Protein AF-A0A1G7YH33-F1 (afdb_monomer)

Organism: NCBI:txid333142

Structure (mmCIF, N/CA/C/O 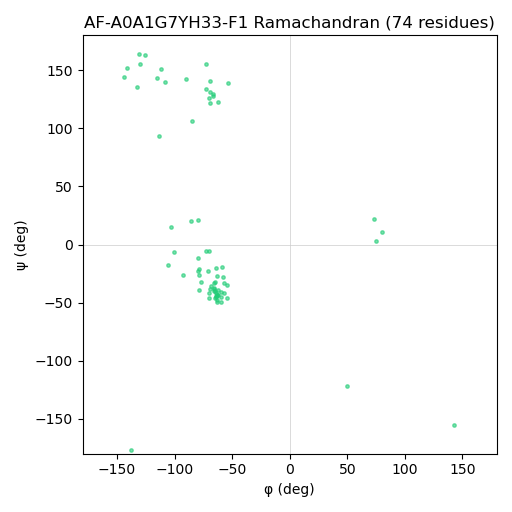backbone):
data_AF-A0A1G7YH33-F1
#
_entry.id   AF-A0A1G7YH33-F1
#
loop_
_atom_site.group_PDB
_atom_site.id
_atom_site.type_symbol
_atom_site.label_atom_id
_atom_site.label_alt_id
_atom_site.label_comp_id
_atom_site.label_asym_id
_atom_site.label_entity_id
_atom_site.label_seq_id
_atom_site.pdbx_PDB_ins_code
_atom_site.Cartn_x
_atom_site.Cartn_y
_atom_site.Cartn_z
_atom_site.occupancy
_atom_site.B_iso_or_equiv
_atom_site.auth_seq_id
_atom_site.auth_comp_id
_atom_site.auth_asym_id
_atom_site.auth_atom_id
_atom_site.pdbx_PDB_model_num
ATOM 1 N N . MET A 1 1 ? 6.312 -10.752 -6.413 1.00 57.44 1 MET A N 1
ATOM 2 C CA . MET A 1 1 ? 7.181 -10.332 -7.544 1.00 57.44 1 MET A CA 1
ATOM 3 C C . MET A 1 1 ? 6.765 -10.969 -8.868 1.00 57.44 1 MET A C 1
ATOM 5 O O . MET A 1 1 ? 6.783 -10.267 -9.869 1.00 57.44 1 MET A O 1
ATOM 9 N N . GLN A 1 2 ? 6.362 -12.244 -8.883 1.00 62.00 2 GLN A N 1
ATOM 10 C CA . GLN A 1 2 ? 5.915 -12.952 -10.090 1.00 62.00 2 GLN A CA 1
ATOM 11 C C . GLN A 1 2 ? 4.698 -12.293 -10.774 1.00 62.00 2 GLN A C 1
ATOM 13 O O . GLN A 1 2 ? 4.817 -11.894 -11.926 1.00 62.00 2 GLN A O 1
ATOM 18 N N . ALA A 1 3 ? 3.638 -11.972 -10.021 1.00 60.12 3 ALA A N 1
ATOM 19 C CA . ALA A 1 3 ? 2.454 -11.271 -10.544 1.00 60.12 3 ALA A CA 1
ATOM 20 C C . ALA A 1 3 ? 2.747 -9.909 -11.215 1.00 60.12 3 ALA A C 1
ATOM 22 O O . ALA A 1 3 ? 2.097 -9.529 -12.182 1.00 60.12 3 ALA A O 1
ATOM 23 N N . LEU A 1 4 ? 3.752 -9.157 -10.737 1.00 60.91 4 LEU A N 1
ATOM 24 C CA . LEU A 1 4 ? 4.119 -7.880 -11.364 1.00 60.91 4 LEU A CA 1
ATOM 25 C C . LEU A 1 4 ? 4.911 -8.083 -12.654 1.00 60.91 4 LEU A C 1
ATOM 27 O O . LEU A 1 4 ? 4.804 -7.264 -13.556 1.00 60.91 4 LEU A O 1
ATOM 31 N N . ARG A 1 5 ? 5.712 -9.152 -12.739 1.00 59.81 5 ARG A N 1
ATOM 32 C CA . ARG A 1 5 ? 6.434 -9.523 -13.963 1.00 59.81 5 ARG A CA 1
ATOM 33 C C . ARG A 1 5 ? 5.466 -10.006 -15.043 1.00 59.81 5 ARG A C 1
ATOM 35 O O . ARG A 1 5 ? 5.630 -9.620 -16.192 1.00 59.81 5 ARG A O 1
ATOM 42 N N . GLU A 1 6 ? 4.435 -10.751 -14.655 1.00 60.12 6 GLU A N 1
ATOM 43 C CA . GLU A 1 6 ? 3.348 -11.198 -15.538 1.00 60.12 6 GLU A CA 1
ATOM 44 C C . GLU A 1 6 ? 2.497 -10.022 -16.052 1.00 60.12 6 GLU A C 1
ATOM 46 O O . GLU A 1 6 ? 2.095 -10.012 -17.209 1.00 60.12 6 GLU A O 1
ATOM 51 N N . ALA A 1 7 ? 2.323 -8.966 -15.249 1.00 60.44 7 ALA A N 1
ATOM 52 C CA . ALA A 1 7 ? 1.648 -7.722 -15.639 1.00 60.44 7 ALA A CA 1
ATOM 53 C C . ALA A 1 7 ? 2.525 -6.741 -16.459 1.00 60.44 7 ALA A C 1
ATOM 55 O O . ALA A 1 7 ? 2.281 -5.533 -16.465 1.00 60.44 7 ALA A O 1
ATOM 56 N N . GLY A 1 8 ? 3.594 -7.216 -17.109 1.00 66.00 8 GLY A N 1
ATOM 57 C CA . GLY A 1 8 ? 4.500 -6.360 -17.891 1.00 66.00 8 GLY A CA 1
ATOM 58 C C . GLY A 1 8 ? 5.413 -5.468 -17.040 1.00 66.00 8 GLY A C 1
ATOM 59 O O . GLY A 1 8 ? 5.904 -4.436 -17.493 1.00 66.00 8 GLY A O 1
ATOM 60 N N . GLY A 1 9 ? 5.637 -5.839 -15.782 1.00 68.75 9 GLY A N 1
ATOM 61 C CA . GLY A 1 9 ? 6.543 -5.144 -14.874 1.00 68.75 9 GLY A CA 1
ATOM 62 C C . GLY A 1 9 ? 5.960 -3.888 -14.229 1.00 68.75 9 GLY A C 1
ATOM 63 O O . GLY A 1 9 ? 6.718 -3.131 -13.614 1.00 68.75 9 GLY A O 1
ATOM 64 N N . VAL A 1 10 ? 4.649 -3.652 -14.353 1.00 75.75 10 VAL A N 1
ATOM 65 C CA . VAL A 1 10 ? 3.975 -2.435 -13.884 1.00 75.75 10 VAL A CA 1
ATOM 66 C C . VAL A 1 10 ? 2.707 -2.786 -13.103 1.00 75.75 10 VAL A C 1
ATOM 68 O O . VAL A 1 10 ? 1.908 -3.610 -13.525 1.00 75.75 10 VAL A O 1
ATOM 71 N N . GLY A 1 11 ? 2.504 -2.129 -11.962 1.00 84.56 11 GLY A N 1
ATOM 72 C CA . GLY A 1 11 ? 1.299 -2.240 -11.140 1.00 84.56 11 GLY A CA 1
ATOM 73 C C . GLY A 1 11 ? 0.839 -0.883 -10.608 1.00 84.56 11 GLY A C 1
ATOM 74 O O . GLY A 1 11 ? 1.436 0.159 -10.902 1.00 84.56 11 GLY A O 1
ATOM 75 N N . ARG A 1 12 ? -0.221 -0.887 -9.798 1.00 88.69 12 ARG A N 1
ATOM 76 C CA . ARG A 1 12 ? -0.694 0.289 -9.055 1.00 88.69 12 ARG A CA 1
ATOM 77 C 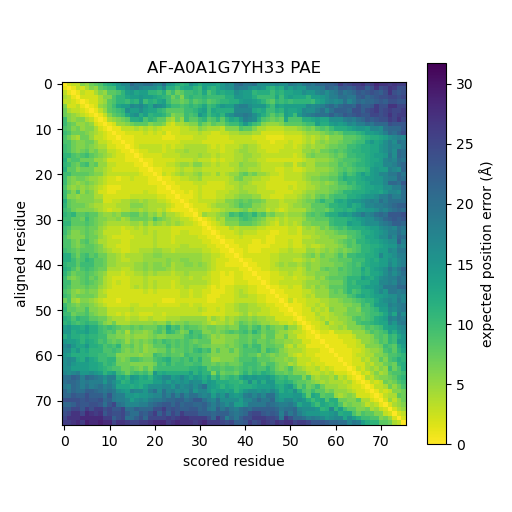C . ARG A 1 12 ? -0.561 0.061 -7.553 1.00 88.69 12 ARG A C 1
ATOM 79 O O . ARG A 1 12 ? -0.778 -1.043 -7.074 1.00 88.69 12 ARG A O 1
ATOM 86 N N . CYS A 1 13 ? -0.216 1.125 -6.836 1.00 90.19 13 CYS A N 1
ATOM 87 C CA . CYS A 1 13 ? -0.154 1.164 -5.382 1.00 90.19 13 CYS A CA 1
ATOM 88 C C . CYS A 1 13 ? -1.537 0.905 -4.777 1.00 90.19 13 CYS A C 1
ATOM 90 O O . CYS A 1 13 ? -2.485 1.636 -5.084 1.00 90.19 13 CYS A O 1
ATOM 92 N N . ALA A 1 14 ? -1.609 -0.126 -3.935 1.00 90.06 14 ALA A N 1
ATOM 93 C CA . ALA A 1 14 ? -2.813 -0.592 -3.253 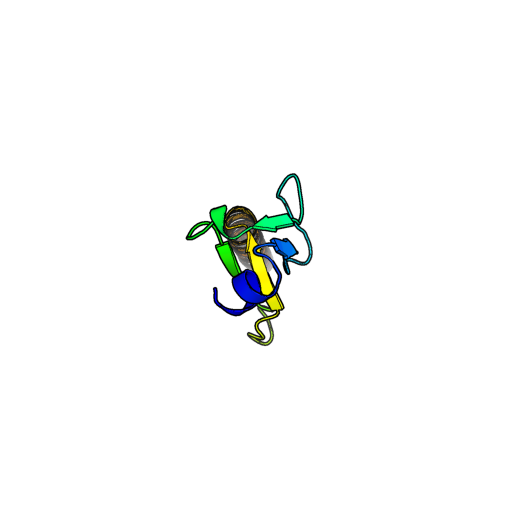1.00 90.06 14 ALA A CA 1
ATOM 94 C C . ALA A 1 14 ? -3.183 0.244 -2.015 1.00 90.06 14 ALA A C 1
ATOM 96 O O . ALA A 1 14 ? -4.299 0.132 -1.519 1.00 90.06 14 ALA A O 1
ATOM 97 N N . GLU A 1 15 ? -2.278 1.113 -1.554 1.00 86.00 15 GLU A N 1
ATOM 98 C CA . GLU A 1 15 ? -2.530 2.046 -0.453 1.00 86.00 15 GLU A CA 1
ATOM 99 C C . GLU A 1 15 ? -3.784 2.880 -0.722 1.00 86.00 15 GLU A C 1
ATOM 101 O O . GLU A 1 15 ? -3.947 3.370 -1.841 1.00 86.00 15 GLU A O 1
ATOM 106 N N . ARG A 1 16 ? -4.634 3.128 0.283 1.00 80.94 16 ARG A N 1
ATOM 107 C CA . ARG A 1 16 ? -5.845 3.955 0.106 1.00 80.94 16 ARG A CA 1
ATOM 108 C C . ARG A 1 16 ? -5.456 5.385 -0.281 1.00 80.94 16 ARG A C 1
ATOM 110 O O . ARG A 1 16 ? -5.930 5.922 -1.288 1.00 80.94 16 ARG A O 1
ATOM 117 N N . ILE A 1 17 ? -4.495 5.960 0.444 1.00 81.75 17 ILE A N 1
ATOM 118 C CA . ILE A 1 17 ? -3.925 7.289 0.186 1.00 81.75 17 ILE A CA 1
ATOM 119 C C . ILE A 1 17 ? -2.455 7.160 -0.229 1.00 81.75 17 ILE A C 1
ATOM 121 O O . ILE A 1 17 ? -1.548 7.161 0.600 1.00 81.75 17 ILE A O 1
ATOM 125 N N . CYS A 1 18 ? -2.204 7.108 -1.537 1.00 86.62 18 CYS A N 1
ATOM 126 C CA . CYS A 1 18 ? -0.843 7.086 -2.066 1.00 86.62 18 CYS A CA 1
ATOM 127 C C . CYS A 1 18 ? -0.149 8.443 -1.864 1.00 86.62 18 CYS A C 1
ATOM 129 O O . CYS A 1 18 ? -0.657 9.476 -2.296 1.00 86.62 18 CYS A O 1
ATOM 131 N N . ARG A 1 19 ? 1.031 8.432 -1.236 1.00 83.44 19 ARG A N 1
ATOM 132 C CA . ARG A 1 19 ? 1.845 9.634 -0.957 1.00 83.44 19 ARG A CA 1
ATOM 133 C C . ARG A 1 19 ? 3.004 9.830 -1.936 1.00 83.44 19 ARG A C 1
ATOM 135 O O . ARG A 1 19 ? 3.686 10.846 -1.873 1.00 83.44 19 ARG A O 1
ATOM 142 N N . ALA A 1 20 ? 3.239 8.867 -2.824 1.00 85.06 20 ALA A N 1
ATOM 143 C CA . ALA A 1 20 ? 4.178 9.035 -3.924 1.00 85.06 20 ALA A CA 1
ATOM 144 C C . ALA A 1 20 ? 3.596 9.972 -4.995 1.00 85.06 20 ALA A C 1
ATOM 146 O O . ALA A 1 20 ? 2.379 10.058 -5.155 1.00 85.06 20 ALA A O 1
ATOM 147 N N . SER A 1 21 ? 4.471 10.610 -5.779 1.00 86.38 21 SER A N 1
ATOM 148 C CA . SER A 1 21 ? 4.091 11.462 -6.919 1.00 86.38 21 SER A CA 1
ATOM 149 C C . SER A 1 21 ? 3.277 10.724 -7.988 1.00 86.38 21 SER A C 1
ATOM 151 O O . SER A 1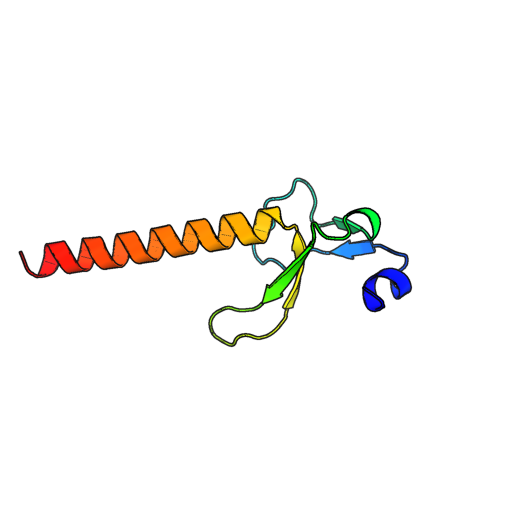 21 ? 2.583 11.345 -8.787 1.00 86.38 21 SER A O 1
ATOM 153 N N . SER A 1 22 ? 3.343 9.391 -8.003 1.00 88.44 22 SER A N 1
ATOM 154 C CA . SER A 1 22 ? 2.556 8.533 -8.878 1.00 88.44 22 SER A CA 1
ATOM 155 C C . SER A 1 22 ? 2.155 7.254 -8.157 1.00 88.44 22 SER A C 1
ATOM 157 O O . SER A 1 22 ? 2.954 6.675 -7.426 1.00 88.44 22 SER A O 1
ATOM 159 N N . ARG A 1 23 ? 0.946 6.748 -8.436 1.00 90.25 23 ARG A N 1
ATOM 160 C CA . ARG A 1 23 ? 0.506 5.416 -7.980 1.00 90.25 23 ARG A CA 1
ATOM 161 C C . ARG A 1 23 ? 1.192 4.273 -8.729 1.00 90.25 23 ARG A C 1
ATOM 163 O O . ARG A 1 23 ? 0.960 3.120 -8.387 1.00 90.25 23 ARG A O 1
ATOM 170 N N . ARG A 1 24 ? 1.992 4.554 -9.759 1.00 90.06 24 ARG A N 1
ATOM 171 C CA . ARG A 1 24 ? 2.667 3.522 -10.549 1.00 90.06 24 ARG A CA 1
ATOM 172 C C . ARG A 1 24 ? 3.699 2.793 -9.694 1.00 90.06 24 ARG A C 1
ATOM 174 O O . ARG A 1 24 ? 4.553 3.419 -9.072 1.00 90.06 24 ARG A O 1
ATOM 181 N N . ILE A 1 25 ? 3.630 1.472 -9.707 1.00 89.56 25 ILE A N 1
ATOM 182 C CA . ILE A 1 25 ? 4.648 0.571 -9.178 1.00 89.56 25 ILE A CA 1
ATOM 183 C C . ILE A 1 25 ? 5.336 -0.083 -10.365 1.00 89.56 25 ILE A C 1
ATOM 185 O O . ILE A 1 25 ? 4.680 -0.428 -11.344 1.00 89.56 25 ILE A O 1
ATOM 189 N N . THR A 1 26 ? 6.652 -0.242 -10.296 1.00 87.06 26 THR A N 1
ATOM 190 C CA . THR A 1 26 ? 7.411 -0.959 -11.323 1.00 87.06 26 THR A CA 1
ATOM 191 C C . THR A 1 26 ? 8.321 -1.992 -10.683 1.00 87.06 26 THR A C 1
ATOM 193 O O . THR A 1 26 ? 8.727 -1.838 -9.532 1.00 87.06 26 THR A O 1
ATOM 196 N N . VAL A 1 27 ? 8.688 -3.029 -11.434 1.00 80.75 27 VAL A N 1
ATOM 197 C CA . VAL A 1 27 ? 9.659 -4.039 -10.976 1.00 80.75 27 VAL A CA 1
ATOM 198 C C . VAL A 1 27 ? 11.018 -3.439 -10.606 1.00 80.75 27 VAL A C 1
ATOM 200 O O . VAL A 1 27 ? 11.681 -3.963 -9.715 1.00 80.75 27 VAL A O 1
ATOM 203 N N . ALA A 1 28 ? 11.399 -2.309 -11.215 1.00 84.06 28 ALA A N 1
ATOM 204 C CA . ALA A 1 28 ? 12.629 -1.581 -10.900 1.00 84.06 28 ALA A CA 1
ATOM 205 C C . ALA A 1 28 ? 12.654 -1.028 -9.463 1.00 84.06 28 ALA A C 1
ATOM 207 O O . ALA A 1 28 ? 13.722 -0.755 -8.923 1.00 84.06 28 ALA A O 1
ATOM 208 N N . MET A 1 29 ? 11.490 -0.883 -8.818 1.00 83.81 29 MET A N 1
ATOM 209 C CA . MET A 1 29 ? 11.414 -0.462 -7.417 1.00 83.81 29 MET A CA 1
ATOM 210 C C . MET A 1 29 ? 11.892 -1.558 -6.452 1.00 83.81 29 MET A C 1
ATOM 212 O O . MET A 1 29 ? 12.320 -1.225 -5.350 1.00 83.81 29 MET A O 1
ATOM 216 N N . GLY A 1 30 ? 11.877 -2.836 -6.855 1.00 80.69 30 GLY A N 1
ATOM 217 C CA . GLY A 1 30 ? 12.477 -3.944 -6.104 1.00 80.69 30 GLY A CA 1
ATOM 218 C C . GLY A 1 30 ? 12.068 -3.988 -4.627 1.00 80.69 30 GLY A C 1
ATOM 219 O O . GLY A 1 30 ? 10.883 -4.046 -4.303 1.00 80.69 30 GLY A O 1
ATOM 220 N N . SER A 1 31 ? 13.060 -3.935 -3.733 1.00 77.31 31 SER A N 1
ATOM 221 C CA . SER A 1 31 ? 12.882 -3.940 -2.271 1.00 77.31 31 SER A CA 1
ATOM 222 C C . SER A 1 31 ? 12.264 -2.658 -1.697 1.00 77.31 31 SER A C 1
ATOM 224 O O . SER A 1 31 ? 11.949 -2.611 -0.513 1.00 77.31 31 SER A O 1
ATOM 226 N N . LYS A 1 32 ? 12.041 -1.618 -2.512 1.00 82.56 32 LYS A N 1
ATOM 227 C CA . LYS A 1 32 ? 11.361 -0.370 -2.110 1.00 82.56 32 LYS A CA 1
ATO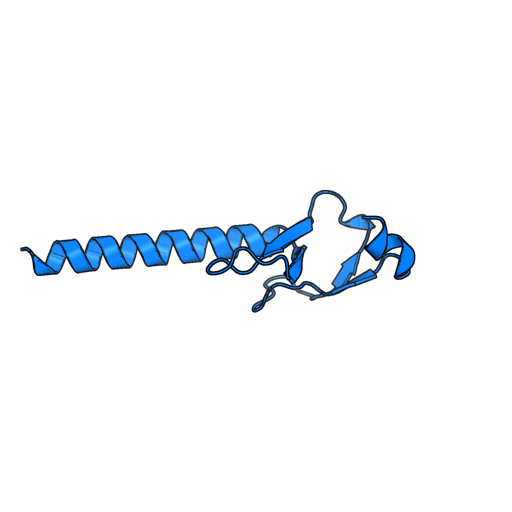M 228 C C . LYS A 1 32 ? 9.833 -0.462 -2.229 1.00 82.56 32 LYS A C 1
ATOM 230 O O . LYS A 1 32 ? 9.145 0.560 -2.308 1.00 82.56 32 LYS A O 1
ATOM 235 N N . LEU A 1 33 ? 9.305 -1.681 -2.253 1.00 86.94 33 LEU A N 1
ATOM 236 C CA . LEU A 1 33 ? 7.882 -1.990 -2.208 1.00 86.94 33 LEU A CA 1
ATOM 237 C C . LEU A 1 33 ? 7.554 -2.666 -0.879 1.00 86.94 33 LEU A C 1
ATOM 239 O O . LEU A 1 33 ? 8.392 -3.357 -0.307 1.00 86.94 33 LEU A O 1
ATOM 243 N N . HIS A 1 34 ? 6.329 -2.485 -0.406 1.00 87.38 34 HIS A N 1
ATOM 244 C CA . HIS A 1 34 ? 5.799 -3.210 0.745 1.00 87.38 34 HIS A CA 1
ATOM 245 C C . HIS A 1 34 ? 4.486 -3.899 0.369 1.00 87.38 34 HIS A C 1
ATOM 247 O O . HIS A 1 34 ? 3.863 -3.562 -0.643 1.00 87.38 34 HIS A O 1
ATOM 253 N N . LEU A 1 35 ? 4.072 -4.861 1.190 1.00 87.25 35 LEU A N 1
ATOM 254 C CA . LEU A 1 35 ? 2.743 -5.457 1.117 1.00 87.25 35 LEU A CA 1
ATOM 255 C C . LEU A 1 35 ? 1.775 -4.580 1.908 1.00 87.25 35 LEU A C 1
ATOM 257 O O . LEU A 1 35 ? 1.819 -4.540 3.137 1.00 87.25 35 LEU A O 1
ATOM 261 N N . CYS A 1 36 ? 0.934 -3.856 1.180 1.00 87.44 36 CYS A N 1
ATOM 262 C CA . CYS A 1 36 ? -0.155 -3.095 1.763 1.00 87.44 36 CYS A CA 1
ATOM 263 C C . CYS A 1 36 ? -1.235 -4.078 2.222 1.00 87.44 36 CYS A C 1
ATOM 265 O O . CYS A 1 36 ? -1.592 -5.012 1.493 1.00 87.44 36 CYS A O 1
ATOM 267 N N . HIS A 1 37 ? -1.731 -3.872 3.432 1.00 87.19 37 HIS A N 1
ATOM 268 C CA . HIS A 1 37 ? -2.758 -4.696 4.041 1.00 87.19 37 HIS A CA 1
ATOM 269 C C . HIS A 1 37 ? -3.728 -3.816 4.821 1.00 87.19 37 HIS A C 1
ATOM 271 O O . HIS A 1 37 ? -3.372 -2.739 5.293 1.00 87.19 37 HIS A O 1
ATOM 277 N N . ASP A 1 38 ? -4.961 -4.280 4.939 1.00 83.50 38 ASP A N 1
ATOM 278 C CA . ASP A 1 38 ? -5.930 -3.701 5.848 1.00 83.50 38 ASP A CA 1
ATOM 279 C C . ASP A 1 38 ? -5.514 -4.004 7.295 1.00 83.50 38 ASP A C 1
ATOM 281 O O . ASP A 1 38 ? -5.174 -5.140 7.623 1.00 83.50 38 ASP A O 1
ATOM 285 N N . ARG A 1 39 ? -5.496 -2.991 8.163 1.00 75.19 39 ARG A N 1
ATOM 286 C CA . ARG A 1 39 ? -5.004 -3.153 9.541 1.00 75.19 39 ARG A CA 1
ATOM 287 C C . ARG A 1 39 ? -6.000 -3.799 10.487 1.00 75.19 39 ARG A C 1
ATOM 289 O O . ARG A 1 39 ? -5.578 -4.355 11.494 1.00 75.19 39 ARG A O 1
ATOM 296 N N . GLU A 1 40 ? -7.292 -3.669 10.209 1.00 81.75 40 GLU A N 1
ATOM 297 C CA . GLU A 1 40 ? -8.345 -4.199 11.077 1.00 81.75 40 GLU A CA 1
ATOM 298 C C . GLU A 1 40 ? -8.492 -5.705 10.863 1.00 81.75 40 GLU A C 1
ATOM 300 O O . GLU A 1 40 ? -8.646 -6.471 11.809 1.00 81.75 40 GLU A O 1
ATOM 305 N N . THR A 1 41 ? -8.385 -6.130 9.606 1.00 86.00 41 THR A N 1
ATOM 306 C CA . THR A 1 41 ? -8.613 -7.512 9.175 1.00 86.00 41 THR A CA 1
ATOM 307 C C . THR A 1 41 ? -7.327 -8.270 8.847 1.00 86.00 41 THR A C 1
ATOM 309 O O . THR A 1 41 ? -7.342 -9.496 8.758 1.00 86.00 41 THR A O 1
ATOM 312 N N . GLY A 1 42 ? -6.209 -7.569 8.631 1.00 84.06 42 GLY A N 1
ATOM 313 C CA . GLY A 1 42 ? -4.945 -8.149 8.167 1.00 84.06 42 GLY A CA 1
ATOM 314 C C . GLY A 1 42 ? -4.936 -8.532 6.681 1.00 84.06 42 GLY A C 1
ATOM 315 O O . GLY A 1 42 ? -3.953 -9.098 6.199 1.00 84.06 42 GLY A O 1
ATOM 316 N N . GLN A 1 43 ? -6.012 -8.256 5.936 1.00 87.75 43 GLN A N 1
ATOM 317 C CA . GLN A 1 43 ? -6.146 -8.680 4.545 1.00 87.75 43 GLN A CA 1
ATOM 318 C C . GLN A 1 43 ? -5.130 -7.973 3.640 1.00 87.75 43 GLN A C 1
ATOM 320 O O . GLN A 1 43 ? -5.077 -6.747 3.590 1.00 87.75 43 GLN A O 1
ATOM 325 N N . VAL A 1 44 ? -4.364 -8.734 2.854 1.00 88.25 44 VAL A N 1
ATOM 326 C CA . VAL A 1 44 ? -3.442 -8.167 1.858 1.00 88.25 44 VAL A CA 1
ATOM 327 C C . VAL A 1 44 ? -4.233 -7.519 0.721 1.00 88.25 44 VAL A C 1
ATOM 329 O O . VAL A 1 44 ? -4.992 -8.185 0.022 1.00 88.25 44 VAL A O 1
ATOM 332 N N . LEU A 1 45 ? -4.006 -6.223 0.507 1.00 86.00 45 LEU A N 1
ATOM 333 C CA . LEU A 1 45 ? -4.644 -5.427 -0.547 1.00 86.00 45 LEU A CA 1
ATOM 334 C C . LEU A 1 45 ? -3.806 -5.401 -1.831 1.00 86.00 45 LEU A C 1
ATOM 336 O O . LEU A 1 45 ? -4.329 -5.216 -2.928 1.00 86.00 45 LEU A O 1
ATOM 340 N N . GLY A 1 46 ? -2.490 -5.578 -1.700 1.00 88.56 46 GLY A N 1
ATOM 341 C CA . GLY A 1 46 ? -1.559 -5.626 -2.820 1.00 88.56 46 GLY A CA 1
ATOM 342 C C . GLY A 1 46 ? -0.229 -4.960 -2.496 1.00 88.56 46 GLY A C 1
ATOM 343 O O . GLY A 1 46 ? 0.181 -4.860 -1.343 1.00 88.56 46 GLY A O 1
ATOM 344 N N . LEU A 1 47 ? 0.478 -4.503 -3.528 1.00 90.12 47 LEU A N 1
ATOM 345 C CA . LEU A 1 47 ? 1.768 -3.838 -3.355 1.00 90.12 47 LEU A CA 1
ATOM 346 C C . LEU A 1 47 ? 1.593 -2.331 -3.185 1.00 90.12 47 LEU A C 1
ATOM 348 O O . LEU A 1 47 ? 0.774 -1.710 -3.859 1.00 90.12 47 LEU A O 1
ATOM 352 N N . GLY A 1 48 ? 2.413 -1.733 -2.328 1.00 90.81 48 GLY A N 1
ATOM 353 C CA . GLY A 1 48 ? 2.488 -0.290 -2.129 1.00 90.81 48 GLY A CA 1
ATOM 354 C C . GLY A 1 48 ? 3.924 0.232 -2.171 1.00 90.81 48 GLY A C 1
ATOM 355 O O . GLY A 1 48 ? 4.889 -0.524 -2.039 1.00 90.81 48 GLY A O 1
ATOM 356 N N . HIS A 1 49 ? 4.099 1.547 -2.332 1.00 90.94 49 HIS A N 1
ATOM 357 C CA . HIS A 1 49 ? 5.422 2.182 -2.226 1.00 90.94 49 HIS A CA 1
ATOM 358 C C . HIS A 1 49 ? 5.926 2.145 -0.783 1.00 90.94 49 HIS A C 1
ATOM 360 O O . HIS A 1 49 ? 5.151 2.416 0.130 1.00 90.94 49 HIS A O 1
ATOM 366 N N . ALA A 1 50 ? 7.217 1.905 -0.544 1.00 86.81 50 ALA A N 1
ATOM 367 C CA . ALA A 1 50 ? 7.782 1.907 0.815 1.00 86.81 50 ALA A CA 1
ATOM 368 C C . ALA A 1 50 ? 7.512 3.210 1.600 1.00 86.81 50 ALA A C 1
ATOM 370 O O . ALA A 1 50 ? 7.257 3.172 2.801 1.00 86.81 50 ALA A O 1
ATOM 371 N N . ALA A 1 51 ? 7.493 4.362 0.922 1.00 83.06 51 ALA A N 1
ATOM 372 C CA . ALA A 1 51 ? 7.165 5.649 1.544 1.00 83.06 51 ALA A CA 1
ATOM 373 C C . ALA A 1 51 ? 5.723 5.721 2.091 1.00 83.06 51 ALA A C 1
ATOM 375 O O . ALA A 1 51 ? 5.455 6.470 3.034 1.00 83.06 51 ALA A O 1
ATOM 376 N N . CYS A 1 52 ? 4.796 4.947 1.512 1.00 84.94 52 CYS A N 1
ATOM 377 C CA . CYS A 1 52 ? 3.421 4.869 2.001 1.00 84.94 52 CYS A CA 1
ATOM 378 C C . CYS A 1 52 ? 3.374 4.136 3.348 1.00 84.94 52 CYS A C 1
ATOM 380 O O . CYS A 1 52 ? 2.852 4.714 4.293 1.00 84.94 52 CYS A O 1
ATOM 382 N N . ASN A 1 53 ? 4.060 2.993 3.482 1.00 83.50 53 ASN A N 1
ATOM 383 C CA . ASN A 1 53 ? 4.155 2.230 4.737 1.00 83.50 53 ASN A CA 1
ATOM 384 C C . ASN A 1 53 ? 4.667 3.078 5.917 1.00 83.50 53 ASN A C 1
ATOM 386 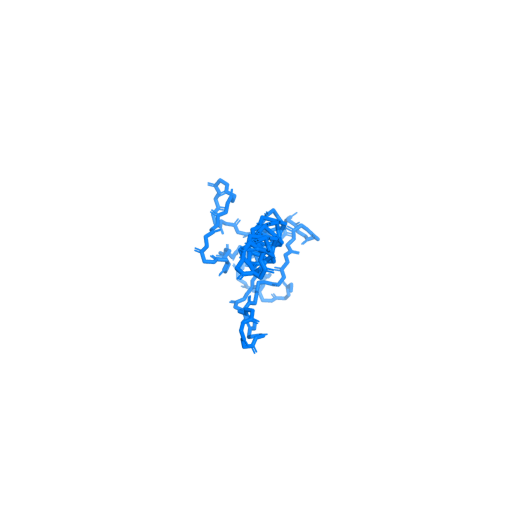O O . ASN A 1 53 ? 4.086 3.089 7.000 1.00 83.50 53 ASN A O 1
ATOM 390 N N . LEU A 1 54 ? 5.738 3.852 5.698 1.00 76.75 54 LEU A N 1
ATOM 391 C CA . LEU A 1 54 ? 6.309 4.726 6.732 1.00 76.75 54 LEU A CA 1
ATOM 392 C C . LEU A 1 54 ? 5.331 5.825 7.165 1.00 76.75 54 LEU A C 1
ATOM 394 O O . LEU A 1 54 ? 5.203 6.122 8.352 1.00 76.75 54 LEU A O 1
ATOM 398 N N . SER A 1 55 ? 4.623 6.421 6.202 1.00 75.50 55 SER A N 1
ATOM 399 C CA . SER A 1 55 ? 3.618 7.452 6.482 1.00 75.50 55 SER A CA 1
ATOM 400 C C . SER A 1 55 ? 2.430 6.882 7.253 1.00 75.50 55 SER A C 1
ATOM 402 O O . SER A 1 55 ? 1.905 7.528 8.158 1.00 75.50 55 SER A O 1
ATOM 404 N N . GLU A 1 56 ? 2.007 5.676 6.892 1.00 74.06 56 GLU A N 1
ATOM 405 C CA . GLU A 1 56 ? 0.929 4.942 7.539 1.00 74.06 56 GLU A CA 1
ATOM 406 C C . GLU A 1 56 ? 1.290 4.622 8.999 1.00 74.06 56 GLU A C 1
ATOM 408 O O . GLU A 1 56 ? 0.531 4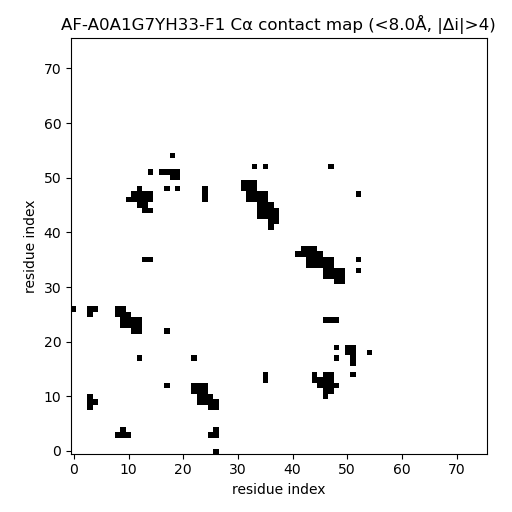.926 9.920 1.00 74.06 56 GLU A O 1
ATOM 413 N N . ALA A 1 57 ? 2.487 4.074 9.235 1.00 72.81 57 ALA A N 1
ATOM 414 C CA . ALA A 1 57 ? 3.010 3.794 10.571 1.00 72.81 57 ALA A CA 1
ATOM 415 C C . ALA A 1 57 ? 3.112 5.066 11.431 1.00 72.81 57 ALA A C 1
ATOM 417 O O . ALA A 1 57 ? 2.663 5.074 12.577 1.00 72.81 57 ALA A O 1
ATOM 418 N N . ALA A 1 58 ? 3.628 6.163 10.869 1.00 75.31 58 ALA A N 1
ATOM 419 C CA . ALA A 1 58 ? 3.748 7.437 11.575 1.00 75.31 58 ALA A CA 1
ATOM 420 C C . ALA A 1 58 ? 2.384 8.050 11.938 1.00 75.31 58 ALA A C 1
ATOM 422 O O . ALA A 1 58 ? 2.218 8.581 13.036 1.00 75.31 58 ALA A O 1
ATOM 423 N N . ARG A 1 59 ? 1.391 7.974 11.039 1.00 76.25 59 ARG A N 1
ATOM 424 C CA . ARG A 1 59 ? 0.018 8.438 11.313 1.00 76.25 59 ARG A CA 1
ATOM 425 C C . ARG A 1 59 ? -0.631 7.642 12.434 1.00 76.25 59 ARG A C 1
ATOM 427 O O . ARG A 1 59 ? -1.240 8.232 13.318 1.00 76.25 59 ARG A O 1
ATOM 434 N N . TYR A 1 60 ? -0.459 6.326 12.417 1.00 73.62 60 TYR A N 1
ATOM 435 C CA . TYR A 1 60 ? -0.979 5.462 13.466 1.00 73.62 60 TYR A CA 1
ATOM 436 C C . TYR A 1 60 ? -0.326 5.731 14.823 1.00 73.62 60 TYR A C 1
ATOM 438 O O . TYR A 1 60 ? -1.028 5.884 15.818 1.00 73.62 60 TYR A O 1
ATOM 446 N N . ALA A 1 61 ? 1.004 5.856 14.864 1.00 75.12 61 ALA A N 1
ATOM 447 C CA . ALA A 1 61 ? 1.716 6.193 16.093 1.00 75.12 61 ALA A CA 1
ATOM 448 C C . ALA A 1 61 ? 1.209 7.517 16.691 1.00 75.12 61 ALA A C 1
ATOM 450 O O . ALA A 1 61 ? 0.968 7.591 17.893 1.00 75.12 61 ALA A O 1
ATOM 451 N N . ARG A 1 62 ? 0.964 8.532 15.848 1.00 76.56 62 ARG A N 1
ATOM 452 C CA . ARG A 1 62 ? 0.361 9.801 16.283 1.00 76.56 62 ARG A CA 1
ATOM 453 C C . ARG A 1 62 ? -1.061 9.630 16.815 1.00 76.56 62 ARG A C 1
ATOM 455 O O . ARG A 1 62 ? -1.347 10.167 17.874 1.00 76.56 62 ARG A O 1
ATOM 462 N N . ALA A 1 63 ? -1.919 8.872 16.130 1.00 73.31 63 ALA A N 1
ATOM 463 C CA . ALA A 1 63 ? -3.288 8.619 16.591 1.00 73.31 63 ALA A CA 1
ATOM 464 C C . ALA A 1 63 ? -3.315 7.936 17.974 1.00 73.31 63 ALA A C 1
ATOM 466 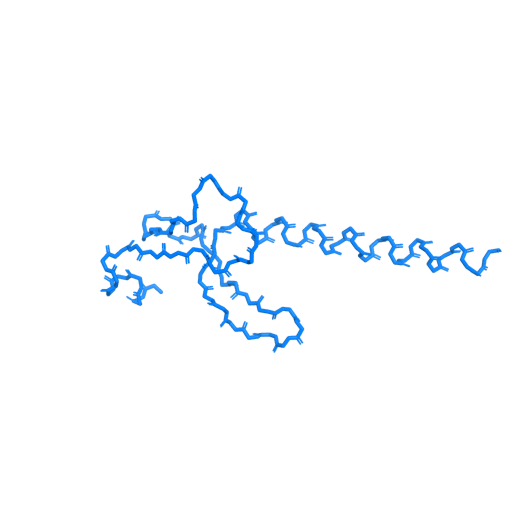O O . ALA A 1 63 ? -4.077 8.330 18.855 1.00 73.31 63 ALA A O 1
ATOM 467 N N . LYS A 1 64 ? -2.418 6.969 18.207 1.00 76.25 64 LYS A N 1
ATOM 468 C CA . LYS A 1 64 ? -2.279 6.309 19.513 1.00 76.25 64 LYS A CA 1
ATOM 469 C C . LYS A 1 64 ? -1.725 7.219 20.603 1.00 76.25 64 LYS A C 1
ATOM 471 O O . LYS A 1 64 ? -2.168 7.123 21.742 1.00 76.25 64 LYS A O 1
ATOM 476 N N . GLN A 1 65 ? -0.803 8.119 20.268 1.00 73.31 65 GLN A N 1
ATOM 477 C CA . GLN A 1 65 ? -0.339 9.140 21.210 1.00 73.31 65 GLN A CA 1
ATOM 478 C C . GLN A 1 65 ? -1.471 10.092 21.603 1.00 73.31 65 GLN A C 1
ATOM 480 O O . GLN A 1 65 ? -1.649 10.341 22.788 1.00 73.31 65 GLN A O 1
ATOM 485 N N . THR A 1 66 ? -2.277 10.557 20.645 1.00 71.25 66 THR A N 1
ATOM 486 C CA . THR A 1 66 ? -3.412 11.443 20.940 1.00 71.25 66 THR A CA 1
ATOM 487 C C . THR A 1 66 ? -4.501 10.757 21.765 1.00 71.25 66 THR A C 1
ATOM 489 O O . THR A 1 66 ? -5.049 11.381 22.664 1.00 71.25 66 THR A O 1
ATOM 492 N N . GLU A 1 67 ? -4.791 9.472 21.524 1.00 68.62 67 GLU A N 1
ATOM 493 C CA . GLU A 1 67 ? -5.715 8.684 22.361 1.00 68.62 67 GLU A CA 1
ATOM 494 C C . GLU A 1 67 ? -5.187 8.530 23.798 1.00 68.62 67 GLU A C 1
ATOM 496 O O . GLU A 1 67 ? -5.933 8.699 24.765 1.00 68.62 67 GLU A O 1
ATOM 501 N N . ALA A 1 68 ? -3.889 8.246 23.948 1.00 63.81 68 ALA A N 1
ATOM 502 C CA . ALA A 1 68 ? -3.246 8.124 25.253 1.00 63.81 68 ALA A CA 1
ATOM 503 C C . ALA A 1 68 ? -3.225 9.464 26.011 1.00 63.81 68 ALA A C 1
ATOM 505 O O . ALA A 1 68 ? -3.432 9.492 27.223 1.00 63.81 68 ALA A O 1
ATOM 506 N N . GLU A 1 69 ? -3.009 10.574 25.304 1.00 67.94 69 GLU A N 1
ATOM 507 C CA . GLU A 1 69 ? -3.029 11.926 25.868 1.00 67.94 69 GLU A CA 1
ATOM 508 C C . GLU A 1 69 ? -4.446 12.361 26.266 1.00 67.94 69 GLU A C 1
ATOM 510 O O . GLU A 1 69 ? -4.633 12.875 27.366 1.00 67.94 69 GLU A O 1
ATOM 515 N N . ALA A 1 70 ? -5.456 12.065 25.441 1.00 60.84 70 ALA A N 1
ATOM 516 C CA . ALA A 1 70 ? -6.860 12.314 25.765 1.00 60.84 70 ALA A CA 1
ATOM 517 C C . ALA A 1 70 ? -7.311 11.516 26.998 1.00 60.84 70 ALA A C 1
ATOM 519 O O . ALA A 1 70 ? -7.928 12.073 27.900 1.00 60.84 70 ALA A O 1
ATOM 520 N N . THR A 1 71 ? -6.928 10.238 27.084 1.00 60.03 71 THR A N 1
ATOM 521 C CA . THR A 1 71 ? -7.202 9.413 28.270 1.00 60.03 71 THR A CA 1
ATOM 522 C C . THR A 1 71 ? -6.507 9.983 29.504 1.00 60.03 71 THR A C 1
ATOM 524 O O . THR A 1 71 ? -7.085 10.007 30.577 1.00 60.03 71 THR A O 1
ATOM 527 N N . ARG A 1 72 ? -5.279 10.499 29.390 1.00 57.97 72 ARG A N 1
ATOM 528 C CA . ARG A 1 72 ? -4.570 11.078 30.540 1.00 57.97 72 ARG A CA 1
ATOM 529 C C . ARG A 1 72 ? -5.252 12.332 31.104 1.00 57.97 72 ARG A C 1
ATOM 531 O O . ARG A 1 72 ? -5.141 12.568 32.302 1.00 57.97 72 ARG A O 1
ATOM 538 N N . LEU A 1 73 ? -5.913 13.125 30.262 1.00 60.19 73 LEU A N 1
ATOM 539 C CA . LEU A 1 73 ? -6.602 14.356 30.666 1.00 60.19 73 LEU A CA 1
ATOM 540 C C . LEU A 1 73 ? -7.984 14.103 31.294 1.00 60.19 73 LEU A C 1
ATOM 542 O O . LEU A 1 73 ? -8.447 14.942 32.053 1.00 60.19 73 LEU A O 1
ATOM 546 N N . ASP A 1 74 ? -8.620 12.964 31.005 1.00 57.81 74 ASP A N 1
ATOM 547 C CA . ASP A 1 74 ? -9.944 12.587 31.535 1.00 57.81 74 ASP A CA 1
ATOM 548 C C . ASP A 1 74 ? -9.896 12.055 32.986 1.00 57.81 74 ASP A C 1
ATOM 550 O O . ASP A 1 74 ? -10.885 12.099 33.708 1.00 57.81 74 ASP A O 1
ATOM 554 N N . TRP A 1 75 ? -8.727 11.591 33.444 1.00 50.62 75 TRP A N 1
ATOM 555 C CA . TRP A 1 75 ? -8.500 11.098 34.816 1.00 50.62 75 TRP A CA 1
ATOM 556 C C . TRP A 1 75 ? -7.741 12.098 35.715 1.00 50.62 75 TRP A C 1
ATOM 558 O O . TRP A 1 75 ? -7.193 11.692 36.744 1.00 50.62 75 TRP A O 1
ATOM 568 N N . GLY A 1 76 ? -7.643 13.369 35.303 1.00 48.09 76 GLY A N 1
ATOM 569 C CA . GLY A 1 76 ? -6.892 14.438 35.983 1.00 48.09 76 GLY A CA 1
ATOM 570 C C . GLY A 1 76 ? -7.758 15.421 36.758 1.00 48.09 76 GLY A C 1
ATOM 571 O O . GLY A 1 76 ? -8.861 15.748 36.274 1.00 48.09 76 GLY A O 1
#

Mean predicted aligned error: 8.58 Å

Sequence (76 aa):
MQALREAGGVGRCAERICRASSRRITVAMGSKLHLCHDRETGQVLGLGHAACNLSEAARYARAKQTEAEATRLDWG

Nearest PDB structures (foldseek):
  3fc3-assembly1_B  TM=4.794E-01  e=1.763E+00  Helicobacter pylori J99
  7el3-assembly1_B  TM=4.008E-01  e=5.500E+00  Acinetobacter baumannii

Secondary structure (DSSP, 8-state):
-HHHHHTTTEEE---SS--SS-SEEEGGGGGGEEEEE-TTT--EEEEEEHHHHHHHHHHHHHHHHHHHHHHHHHT-

Radius 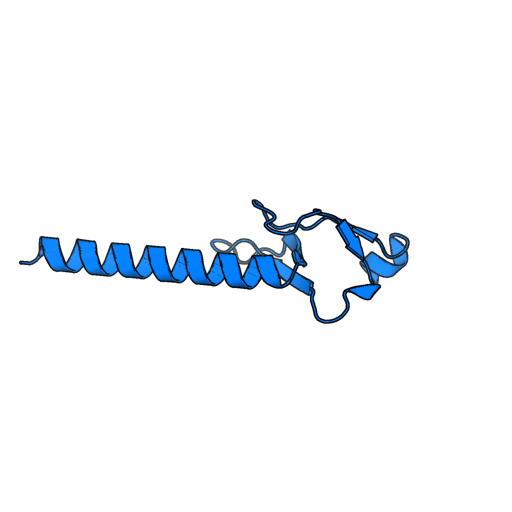of gyration: 16.28 Å; Cα contacts (8 Å, |Δi|>4): 85; chains: 1; bounding box: 23×27×54 Å

pLDDT: mean 77.41, std 11.19, range [48.09, 90.94]

Foldseek 3Di:
DVVCVVVVQWDAAQQPDAPDPGRIDGCVCPPQKDFDADPVVRHGRGIHGNVSVVVVVVVVVVVVVVVVVVVVVVVD

Solvent-accessible surface area (backbone atoms only — not comparable to full-atom values): 4473 Å² total; per-residue (Å²): 113,67,71,37,56,74,53,76,31,45,49,62,42,46,45,93,73,69,73,58,101,56,55,72,39,47,62,88,50,58,87,52,47,41,80,27,51,44,84,92,79,64,47,75,64,40,48,19,51,41,71,39,55,55,52,52,53,52,52,50,54,48,54,53,50,51,54,54,52,53,54,56,61,74,79,105